Protein AF-A0A1R0WWB1-F1 (afdb_monomer)

pLDDT: mean 89.97, std 10.38, range [47.47, 98.0]

Structure (mmCIF, N/CA/C/O backbone):
data_AF-A0A1R0WWB1-F1
#
_entry.id   AF-A0A1R0WWB1-F1
#
loop_
_atom_site.group_PDB
_atom_site.id
_atom_site.type_symbol
_atom_site.label_atom_id
_atom_site.label_alt_id
_atom_site.label_comp_id
_atom_site.label_asym_id
_atom_site.label_entity_id
_atom_site.label_seq_id
_atom_site.pdbx_PDB_ins_code
_atom_site.Cartn_x
_atom_site.Cartn_y
_atom_site.Cartn_z
_atom_site.occupancy
_atom_site.B_iso_or_equiv
_atom_site.auth_seq_id
_atom_site.auth_comp_id
_atom_site.auth_asym_id
_atom_site.auth_atom_id
_atom_site.pdbx_PDB_model_num
ATOM 1 N N . MET A 1 1 ? 13.056 6.168 3.866 1.00 89.69 1 MET A N 1
ATOM 2 C CA . MET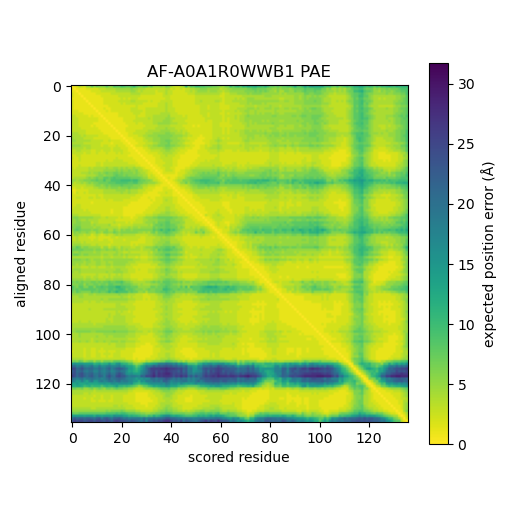 A 1 1 ? 13.001 6.775 2.527 1.00 89.69 1 MET A CA 1
ATOM 3 C C . MET A 1 1 ? 12.532 8.213 2.656 1.00 89.69 1 MET A C 1
ATOM 5 O O . MET A 1 1 ? 11.469 8.435 3.228 1.00 89.69 1 MET A O 1
ATOM 9 N N . ASN A 1 2 ? 13.311 9.182 2.190 1.00 92.62 2 ASN A N 1
ATOM 10 C CA . ASN A 1 2 ? 12.874 10.576 2.083 1.00 92.62 2 ASN A CA 1
ATOM 11 C C . ASN A 1 2 ? 12.123 10.828 0.754 1.00 92.62 2 ASN A C 1
ATOM 13 O O . ASN A 1 2 ? 11.954 9.927 -0.071 1.00 92.62 2 ASN A O 1
ATOM 17 N N . GLN A 1 3 ? 11.649 12.058 0.538 1.00 86.81 3 GLN A N 1
ATOM 18 C CA . GLN A 1 3 ? 10.875 12.402 -0.661 1.00 86.81 3 GLN A CA 1
ATOM 19 C C . GLN A 1 3 ? 11.675 12.254 -1.967 1.00 86.81 3 GLN A C 1
ATOM 21 O O . GLN A 1 3 ? 11.103 11.876 -2.988 1.00 86.81 3 GLN A O 1
ATOM 26 N N . GLU A 1 4 ? 12.972 12.558 -1.958 1.00 90.88 4 GLU A N 1
ATOM 27 C CA . GLU A 1 4 ? 13.833 12.446 -3.139 1.00 90.88 4 GLU A CA 1
ATOM 28 C C . GLU A 1 4 ? 14.095 10.976 -3.484 1.00 90.88 4 GLU A C 1
ATOM 30 O O . GLU A 1 4 ? 13.894 10.557 -4.625 1.00 90.88 4 GLU A O 1
ATOM 35 N N . GLU A 1 5 ? 14.438 10.171 -2.479 1.00 93.12 5 GLU A N 1
ATOM 36 C CA . GLU A 1 5 ? 14.620 8.725 -2.602 1.00 93.12 5 GLU A CA 1
ATOM 37 C C . GLU A 1 5 ? 13.357 8.042 -3.137 1.00 93.12 5 GLU A C 1
ATOM 39 O O . GLU A 1 5 ? 13.457 7.159 -3.983 1.00 93.12 5 GLU A O 1
ATOM 44 N N . LEU A 1 6 ? 12.166 8.492 -2.726 1.00 90.69 6 LEU A N 1
ATOM 45 C CA . LEU A 1 6 ? 10.895 7.996 -3.259 1.00 90.69 6 LEU A CA 1
ATOM 46 C C . LEU A 1 6 ? 10.750 8.244 -4.760 1.00 90.69 6 LEU A C 1
ATOM 48 O O . LEU A 1 6 ? 10.357 7.341 -5.500 1.00 90.69 6 LEU A O 1
ATOM 52 N N . GLN A 1 7 ? 11.072 9.449 -5.234 1.00 88.81 7 GLN A N 1
ATOM 53 C CA . GLN A 1 7 ? 11.008 9.746 -6.668 1.00 88.81 7 GLN A CA 1
ATOM 54 C C . GLN A 1 7 ? 12.025 8.917 -7.455 1.00 88.81 7 GLN A C 1
ATOM 56 O O . GLN A 1 7 ? 11.709 8.406 -8.534 1.00 88.81 7 GLN A O 1
ATOM 61 N N . ILE A 1 8 ? 13.226 8.741 -6.898 1.00 93.12 8 ILE A N 1
ATOM 62 C CA . ILE A 1 8 ? 14.261 7.883 -7.477 1.00 93.12 8 ILE A CA 1
ATOM 63 C C . ILE A 1 8 ? 13.760 6.438 -7.562 1.00 93.12 8 ILE A C 1
ATOM 65 O O . ILE A 1 8 ? 13.862 5.831 -8.628 1.00 93.12 8 ILE A O 1
ATOM 69 N N . GLU A 1 9 ? 13.180 5.900 -6.491 1.00 93.12 9 GLU A N 1
ATOM 70 C CA . GLU A 1 9 ? 12.700 4.519 -6.439 1.00 93.12 9 GLU A CA 1
ATOM 71 C C . GLU A 1 9 ? 11.556 4.284 -7.435 1.00 93.12 9 GLU A C 1
ATOM 73 O O . GLU A 1 9 ? 11.587 3.331 -8.215 1.00 93.12 9 GLU A O 1
ATOM 78 N N . ILE A 1 10 ? 10.592 5.210 -7.520 1.00 89.62 10 ILE A N 1
ATOM 79 C CA . ILE A 1 10 ? 9.522 5.159 -8.528 1.00 89.62 10 ILE A CA 1
ATOM 80 C C . ILE A 1 10 ? 10.118 5.145 -9.943 1.00 89.62 10 ILE A C 1
ATOM 82 O O . ILE A 1 10 ? 9.728 4.315 -10.767 1.00 89.62 10 ILE A O 1
ATOM 86 N N . ALA A 1 11 ? 11.103 5.995 -10.239 1.00 90.50 11 ALA A N 1
ATOM 87 C CA . ALA A 1 11 ? 11.757 6.003 -11.547 1.00 90.50 11 ALA A CA 1
ATOM 88 C C . ALA A 1 11 ? 12.541 4.705 -11.830 1.00 90.50 11 ALA A C 1
ATOM 90 O O . ALA A 1 11 ? 12.571 4.230 -12.970 1.00 90.50 11 ALA A O 1
ATOM 91 N N . GLN A 1 12 ? 13.163 4.099 -10.813 1.00 92.81 12 GLN A N 1
ATOM 92 C CA . GLN A 1 12 ? 13.862 2.818 -10.946 1.00 92.81 12 GLN A CA 1
ATOM 93 C C . GLN A 1 12 ? 12.900 1.667 -11.255 1.00 92.81 12 GLN A C 1
ATOM 95 O O . GLN A 1 12 ? 13.220 0.821 -12.095 1.00 92.81 12 GLN A O 1
ATOM 100 N N . THR A 1 13 ? 11.694 1.670 -10.677 1.00 90.56 13 THR A N 1
ATOM 101 C CA . THR A 1 13 ? 10.700 0.624 -10.961 1.00 90.56 13 THR A CA 1
ATOM 102 C C . THR A 1 13 ? 10.325 0.564 -12.445 1.00 90.56 13 THR A C 1
ATOM 104 O O . THR A 1 13 ? 10.201 -0.531 -12.993 1.00 90.56 13 THR A O 1
ATOM 107 N N . ALA A 1 14 ? 10.245 1.705 -13.142 1.00 89.56 14 ALA A N 1
ATOM 108 C CA . ALA A 1 14 ? 9.975 1.741 -14.581 1.00 89.56 14 ALA A CA 1
ATOM 109 C C . ALA A 1 14 ? 11.049 0.990 -15.391 1.00 89.56 14 ALA A C 1
ATOM 111 O O . ALA A 1 14 ? 10.722 0.196 -16.274 1.00 89.56 14 ALA A O 1
ATOM 112 N N . LYS A 1 15 ? 12.329 1.159 -15.028 1.00 92.00 15 LYS A N 1
ATOM 113 C CA . LYS A 1 15 ? 13.457 0.451 -15.661 1.00 92.00 15 LYS A CA 1
ATOM 114 C C . LYS A 1 15 ? 13.406 -1.054 -15.408 1.00 92.00 15 LYS A C 1
ATOM 116 O O . LYS A 1 15 ? 13.751 -1.843 -16.283 1.00 92.00 15 LYS A O 1
ATOM 121 N N . ILE A 1 16 ? 12.981 -1.468 -14.216 1.00 90.88 16 ILE A N 1
ATOM 122 C CA . ILE A 1 16 ? 12.827 -2.886 -13.864 1.00 90.88 16 ILE A CA 1
ATOM 123 C C . ILE A 1 16 ? 11.694 -3.533 -14.661 1.00 90.88 16 ILE A C 1
ATOM 125 O O . ILE A 1 16 ? 11.861 -4.634 -15.190 1.00 90.88 16 ILE A O 1
ATOM 129 N N . ILE A 1 17 ? 10.564 -2.838 -14.786 1.00 92.38 17 ILE A N 1
ATOM 130 C CA . ILE A 1 17 ? 9.421 -3.290 -15.584 1.00 92.38 17 ILE A CA 1
ATOM 131 C C . ILE A 1 17 ? 9.846 -3.484 -17.045 1.00 92.38 17 ILE A C 1
ATOM 133 O O . ILE A 1 17 ? 9.588 -4.546 -17.617 1.00 92.38 17 ILE A O 1
ATOM 137 N N . GLU A 1 18 ? 10.572 -2.517 -17.613 1.00 93.06 18 GLU A N 1
ATOM 138 C CA . GLU A 1 18 ? 11.113 -2.592 -18.975 1.00 93.06 18 GLU A CA 1
ATOM 139 C C . GLU A 1 18 ? 12.122 -3.739 -19.141 1.00 93.06 18 GLU A C 1
ATOM 141 O O . GLU A 1 18 ? 11.977 -4.559 -20.050 1.00 93.06 18 GLU A O 1
ATOM 146 N N . LYS A 1 19 ? 13.097 -3.863 -18.229 1.00 93.50 19 LYS A N 1
ATOM 147 C CA . LYS A 1 19 ? 14.111 -4.935 -18.228 1.00 93.50 19 LYS A CA 1
ATOM 148 C C . LYS A 1 19 ? 13.481 -6.324 -18.314 1.00 93.50 19 LYS A C 1
ATOM 150 O O . LYS A 1 19 ? 13.986 -7.187 -19.029 1.00 93.50 19 LYS A O 1
ATOM 155 N N . TYR A 1 20 ? 12.391 -6.553 -17.583 1.00 92.69 20 TYR A N 1
ATOM 156 C CA . TYR A 1 20 ? 11.683 -7.833 -17.590 1.00 92.69 20 TYR A CA 1
ATOM 157 C C . TYR A 1 20 ? 10.590 -7.919 -18.661 1.00 92.69 20 TYR A C 1
ATOM 159 O O . TYR A 1 20 ? 9.885 -8.928 -18.730 1.00 92.69 20 TYR A O 1
ATOM 167 N N . GLN A 1 21 ? 10.454 -6.908 -19.525 1.00 94.94 21 GLN A N 1
ATOM 168 C CA . GLN A 1 21 ? 9.426 -6.803 -20.566 1.00 94.94 21 GLN A CA 1
ATOM 169 C C . GLN A 1 21 ? 8.004 -6.963 -19.998 1.00 94.94 21 GLN A C 1
ATOM 171 O O . GLN A 1 21 ? 7.135 -7.582 -20.621 1.00 94.94 21 GLN A O 1
ATOM 176 N N . ALA A 1 22 ? 7.798 -6.539 -18.752 1.00 94.25 22 ALA A N 1
ATOM 177 C CA . ALA A 1 22 ? 6.504 -6.557 -18.089 1.00 94.25 22 ALA A CA 1
ATOM 178 C C . ALA A 1 22 ? 5.723 -5.286 -18.435 1.00 94.25 22 ALA A C 1
ATOM 180 O O . ALA A 1 22 ? 6.272 -4.315 -18.948 1.00 94.25 22 ALA A O 1
ATOM 181 N N . VAL A 1 23 ? 4.426 -5.298 -18.148 1.00 93.62 23 VAL A N 1
ATOM 182 C CA . VAL A 1 23 ? 3.548 -4.137 -18.308 1.00 93.62 23 VAL A CA 1
ATOM 183 C C . VAL A 1 23 ? 2.782 -3.937 -17.009 1.00 93.62 23 VAL A C 1
ATOM 185 O O . VAL A 1 23 ? 2.322 -4.911 -16.402 1.00 93.62 23 VAL A O 1
ATOM 188 N N . LYS A 1 24 ? 2.646 -2.675 -16.587 1.00 92.69 24 LYS A N 1
ATOM 189 C CA . LYS A 1 24 ? 1.775 -2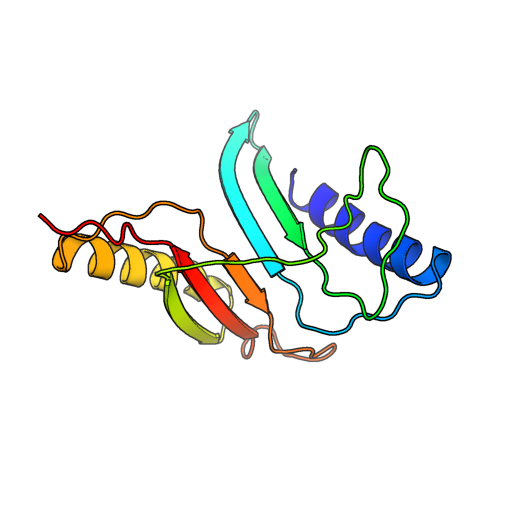.284 -15.475 1.00 92.69 24 LYS A CA 1
ATOM 190 C C . LYS A 1 24 ? 0.344 -2.738 -15.791 1.00 92.69 24 LYS A C 1
ATOM 192 O O . LYS A 1 24 ? -0.202 -2.392 -16.831 1.00 92.69 24 LYS A O 1
ATOM 197 N N . ALA A 1 25 ? -0.241 -3.534 -14.905 1.00 92.81 25 ALA A N 1
ATOM 198 C CA . ALA A 1 25 ? -1.558 -4.154 -15.077 1.00 92.81 25 ALA A CA 1
ATOM 199 C C . ALA A 1 25 ? -2.622 -3.578 -14.130 1.00 92.81 25 ALA A C 1
ATOM 201 O O . ALA A 1 25 ? -3.729 -4.103 -14.046 1.00 92.81 25 ALA A O 1
ATOM 202 N N . GLY A 1 26 ? -2.289 -2.526 -13.388 1.00 91.56 26 GLY A N 1
ATOM 203 C CA . GLY A 1 26 ? -3.184 -1.925 -12.413 1.00 91.56 26 GLY A CA 1
ATOM 204 C C . GLY A 1 26 ? -2.576 -0.694 -11.746 1.00 91.56 26 GLY A C 1
ATOM 205 O O . GLY A 1 26 ? -1.420 -0.364 -12.016 1.00 91.56 26 GLY A O 1
ATOM 206 N N . PRO A 1 27 ? -3.349 -0.011 -10.892 1.00 92.06 27 PRO A N 1
ATOM 207 C CA . PRO A 1 27 ? -2.939 1.220 -10.219 1.00 92.06 27 PRO A CA 1
ATOM 208 C C . PRO A 1 27 ? -1.705 1.026 -9.330 1.00 92.06 27 PRO A C 1
ATOM 210 O O . PRO A 1 27 ? -1.444 -0.072 -8.839 1.00 92.06 27 PRO A O 1
ATOM 213 N N . LEU A 1 28 ? -0.960 2.112 -9.102 1.00 92.50 28 LEU A N 1
ATOM 214 C CA . LEU A 1 28 ? 0.097 2.135 -8.089 1.00 92.50 28 LEU A CA 1
ATOM 215 C C . LEU A 1 28 ? -0.537 1.930 -6.710 1.00 92.50 28 LEU A C 1
ATOM 217 O O . LEU A 1 28 ? -1.581 2.521 -6.423 1.00 92.50 28 LEU A O 1
ATOM 221 N N . ILE A 1 29 ? 0.106 1.126 -5.866 1.00 95.06 29 ILE A N 1
ATOM 222 C CA . ILE A 1 29 ? -0.305 0.916 -4.482 1.00 95.06 29 ILE A CA 1
ATOM 223 C C . ILE A 1 29 ? 0.838 1.341 -3.564 1.00 95.06 29 ILE A C 1
ATOM 225 O O . ILE A 1 29 ? 1.977 0.915 -3.766 1.00 95.06 29 ILE A O 1
ATOM 229 N N . THR A 1 30 ? 0.547 2.152 -2.550 1.00 95.19 30 THR A N 1
ATOM 230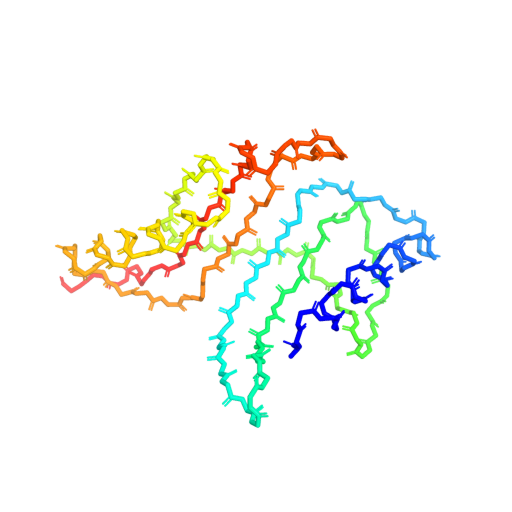 C CA . THR A 1 30 ? 1.523 2.515 -1.514 1.00 95.19 30 THR A CA 1
ATOM 231 C C . THR A 1 30 ? 0.964 2.291 -0.118 1.00 95.19 30 THR A C 1
ATOM 233 O O . THR A 1 30 ? -0.247 2.318 0.095 1.00 95.19 30 THR A O 1
ATOM 236 N N . SER A 1 31 ? 1.857 2.066 0.838 1.00 96.06 31 SER A N 1
ATOM 237 C CA . SER A 1 31 ? 1.536 2.012 2.260 1.00 96.06 31 SER A CA 1
ATOM 238 C C . SER A 1 31 ? 2.693 2.596 3.053 1.00 96.06 31 SER A C 1
ATOM 240 O O . SER A 1 31 ? 3.836 2.218 2.814 1.00 96.06 31 SER A O 1
ATOM 242 N N . THR A 1 32 ? 2.402 3.479 4.004 1.00 95.25 32 THR A N 1
ATOM 243 C CA . THR A 1 32 ? 3.396 4.039 4.931 1.00 95.25 32 THR A CA 1
ATOM 244 C C . THR A 1 32 ? 3.187 3.407 6.302 1.00 95.25 32 THR A C 1
ATOM 246 O O . THR A 1 32 ? 2.104 3.524 6.876 1.00 95.25 32 THR A O 1
ATOM 249 N N . PHE A 1 33 ? 4.201 2.712 6.816 1.00 94.81 33 PHE A N 1
ATOM 250 C CA . PHE A 1 33 ? 4.157 2.026 8.112 1.00 94.81 33 PHE A CA 1
ATOM 251 C C . PHE A 1 33 ? 4.573 2.942 9.257 1.00 94.81 33 PHE A C 1
ATOM 253 O O . PHE A 1 33 ? 3.988 2.890 10.338 1.00 94.81 33 PHE A O 1
ATOM 260 N N . SER A 1 34 ? 5.557 3.801 9.011 1.00 93.44 34 SER A N 1
ATOM 261 C CA . SER A 1 34 ? 5.988 4.825 9.950 1.00 93.44 34 SER A CA 1
ATOM 262 C C . SER A 1 34 ? 6.517 6.038 9.198 1.00 93.44 34 SER A C 1
ATOM 264 O O . SER A 1 34 ? 6.928 5.953 8.038 1.00 93.44 34 SER A O 1
ATOM 266 N N . ALA A 1 35 ? 6.481 7.184 9.867 1.00 91.50 35 ALA A N 1
ATOM 267 C CA . ALA A 1 35 ? 7.152 8.375 9.399 1.00 91.50 35 ALA A CA 1
ATOM 268 C C . ALA A 1 35 ? 7.698 9.160 10.589 1.00 91.50 35 ALA A C 1
ATOM 270 O O . ALA A 1 35 ? 7.015 9.319 11.602 1.00 91.50 35 ALA A O 1
ATOM 271 N N . GLU A 1 36 ? 8.923 9.647 10.463 1.00 94.19 36 GLU A N 1
ATOM 272 C CA . GLU A 1 36 ? 9.645 10.341 11.522 1.00 94.19 36 GLU A CA 1
ATOM 273 C C . GLU A 1 36 ? 10.488 11.483 10.957 1.00 94.19 36 GLU A C 1
ATOM 275 O O . GLU A 1 36 ? 10.816 11.513 9.772 1.00 94.19 36 GLU A O 1
ATOM 280 N N . ILE A 1 37 ? 10.823 12.450 11.812 1.00 92.81 37 ILE A N 1
ATOM 281 C CA . ILE A 1 37 ? 11.749 13.528 11.464 1.00 92.81 37 ILE A CA 1
ATOM 282 C C . ILE A 1 37 ? 13.095 13.210 12.109 1.00 92.81 37 ILE A C 1
ATOM 284 O O . ILE A 1 37 ? 13.215 13.238 13.334 1.00 92.81 37 ILE A O 1
ATOM 288 N N . VAL A 1 38 ? 14.112 12.949 11.292 1.00 91.31 38 VAL A N 1
ATOM 289 C CA . VAL A 1 38 ? 15.481 12.660 11.737 1.00 91.31 38 VAL A CA 1
ATOM 290 C C . VAL A 1 38 ? 16.397 13.732 11.168 1.00 91.31 38 VAL A C 1
ATOM 292 O O . VAL A 1 38 ? 16.462 13.923 9.961 1.00 91.31 38 VAL A O 1
ATOM 295 N N . ASN A 1 39 ? 17.088 14.476 12.036 1.00 90.25 39 ASN A N 1
ATOM 296 C CA . ASN A 1 39 ? 17.982 15.576 11.640 1.00 90.25 39 ASN A CA 1
ATOM 297 C C . ASN A 1 39 ? 17.328 16.639 10.729 1.00 90.25 39 ASN A C 1
ATOM 299 O O . ASN A 1 39 ? 18.002 17.262 9.914 1.00 90.25 39 ASN A O 1
ATOM 303 N N . GLY A 1 40 ? 16.018 16.866 10.878 1.00 88.69 40 GLY A N 1
ATOM 304 C CA . GLY A 1 40 ? 15.262 17.813 10.050 1.00 88.69 40 GLY A CA 1
ATOM 305 C C . GLY A 1 40 ? 14.765 17.242 8.719 1.00 88.69 40 GLY A C 1
ATOM 306 O O . GLY A 1 40 ? 14.059 17.941 7.997 1.00 88.69 40 GLY A O 1
ATOM 307 N N . GLU A 1 41 ? 15.067 15.979 8.415 1.00 90.25 41 GLU A N 1
ATOM 308 C CA . GLU A 1 41 ? 14.562 15.274 7.240 1.00 90.25 41 GLU A CA 1
ATOM 309 C C . GLU A 1 41 ? 13.372 14.387 7.600 1.00 90.25 41 GLU A C 1
ATOM 311 O O . GLU A 1 41 ? 13.380 13.689 8.612 1.00 90.25 41 GLU A O 1
ATOM 316 N N . TYR A 1 42 ? 12.344 14.404 6.753 1.00 89.75 42 TYR A N 1
ATOM 317 C CA . TYR A 1 42 ? 11.189 13.524 6.885 1.00 89.75 42 TYR A CA 1
ATOM 318 C C . TYR A 1 42 ? 11.500 12.163 6.255 1.00 89.75 42 TYR A C 1
ATOM 320 O O . TYR A 1 42 ? 11.664 12.059 5.037 1.00 89.75 42 TYR A O 1
ATOM 328 N N . LEU A 1 43 ? 11.585 11.128 7.087 1.00 94.75 43 LEU A N 1
ATOM 329 C CA . LEU A 1 43 ? 11.862 9.755 6.687 1.00 94.75 43 LEU A CA 1
ATOM 330 C C . LEU A 1 43 ? 10.607 8.904 6.836 1.00 94.75 43 LEU A C 1
ATOM 332 O O . LEU A 1 43 ? 9.960 8.912 7.877 1.00 94.75 43 LEU A O 1
ATOM 336 N N . MET A 1 44 ? 10.291 8.142 5.793 1.00 94.00 44 MET A N 1
ATOM 337 C CA . MET A 1 44 ? 9.173 7.203 5.761 1.00 94.00 44 MET A CA 1
ATOM 338 C C . MET A 1 44 ? 9.677 5.766 5.645 1.00 94.00 44 MET A C 1
ATOM 340 O O . MET A 1 44 ? 10.535 5.472 4.804 1.00 94.00 44 MET A O 1
ATOM 344 N N . ASP A 1 45 ? 9.106 4.872 6.446 1.00 95.38 45 ASP A N 1
ATOM 345 C CA . ASP A 1 45 ? 9.090 3.440 6.161 1.00 95.38 45 ASP A CA 1
ATOM 346 C C . ASP A 1 45 ? 7.853 3.143 5.318 1.00 95.38 45 ASP A C 1
ATOM 348 O O . ASP A 1 45 ? 6.717 3.351 5.759 1.00 95.38 45 ASP A O 1
ATOM 352 N N . MET A 1 46 ? 8.064 2.717 4.076 1.00 94.75 46 MET A N 1
ATOM 353 C CA . MET A 1 46 ? 6.980 2.567 3.120 1.00 94.75 46 MET A CA 1
ATOM 354 C C . MET A 1 46 ? 7.178 1.393 2.173 1.00 94.75 46 MET A C 1
ATOM 356 O O . MET A 1 46 ? 8.290 1.034 1.794 1.00 94.75 46 MET A O 1
ATOM 360 N N . GLU A 1 47 ? 6.054 0.839 1.741 1.00 94.75 47 GLU A N 1
ATOM 361 C CA . GLU A 1 47 ? 5.968 -0.169 0.699 1.00 94.75 47 GLU A CA 1
ATOM 362 C C . GLU A 1 47 ? 5.348 0.433 -0.563 1.00 94.75 47 GLU A C 1
ATOM 364 O O . GLU A 1 47 ? 4.344 1.148 -0.512 1.00 94.75 47 GLU A O 1
ATOM 369 N N . ILE A 1 48 ? 5.947 0.096 -1.704 1.00 94.56 48 ILE A N 1
ATOM 370 C CA . ILE A 1 48 ? 5.484 0.452 -3.043 1.00 94.56 48 ILE A CA 1
ATOM 371 C C . ILE A 1 48 ? 5.197 -0.855 -3.778 1.00 94.56 48 ILE A C 1
ATOM 373 O O . ILE A 1 48 ? 6.067 -1.716 -3.901 1.00 94.56 48 ILE A O 1
ATOM 377 N N . MET A 1 49 ? 3.977 -1.015 -4.280 1.00 95.06 49 MET A N 1
ATOM 378 C CA . MET A 1 49 ? 3.576 -2.179 -5.063 1.00 95.06 49 MET A CA 1
ATOM 379 C C . MET A 1 49 ? 3.010 -1.737 -6.407 1.00 95.06 49 MET A C 1
ATOM 381 O O . MET A 1 49 ? 2.133 -0.878 -6.493 1.00 95.06 49 MET A O 1
ATOM 385 N N . ILE A 1 50 ? 3.503 -2.371 -7.468 1.00 94.19 50 ILE A N 1
ATOM 386 C CA . ILE A 1 50 ? 3.062 -2.130 -8.839 1.00 94.19 50 ILE A CA 1
ATOM 387 C C . ILE A 1 50 ? 2.513 -3.448 -9.386 1.00 94.19 50 ILE A C 1
ATOM 389 O O . ILE A 1 50 ? 3.276 -4.407 -9.528 1.00 94.19 50 ILE A O 1
ATOM 393 N N . PRO A 1 51 ? 1.208 -3.534 -9.689 1.00 94.31 51 PRO A N 1
ATOM 394 C CA . PRO A 1 51 ? 0.636 -4.704 -10.336 1.00 94.31 51 PRO A CA 1
ATOM 395 C C . PRO A 1 51 ? 1.231 -4.885 -11.733 1.00 94.31 51 PRO A C 1
ATOM 397 O O . PRO A 1 51 ? 1.222 -3.954 -12.540 1.00 94.31 51 PRO A O 1
ATOM 400 N N . LEU A 1 52 ? 1.721 -6.087 -12.033 1.00 94.94 52 LEU A N 1
ATOM 401 C CA . LEU A 1 52 ? 2.310 -6.436 -13.326 1.00 94.94 52 LEU A CA 1
ATOM 402 C C . LEU A 1 52 ? 1.525 -7.563 -13.991 1.00 94.94 52 LEU A C 1
ATOM 404 O O . LEU A 1 52 ? 0.985 -8.442 -13.323 1.00 94.94 52 LEU A O 1
ATOM 408 N N . ASN A 1 53 ? 1.511 -7.565 -15.322 1.00 95.12 53 ASN A N 1
ATOM 409 C CA . ASN A 1 53 ? 0.835 -8.589 -16.122 1.00 95.12 53 ASN A CA 1
ATOM 410 C C . ASN A 1 53 ? 1.521 -9.966 -16.084 1.00 95.12 53 ASN A C 1
ATOM 412 O O . ASN A 1 53 ? 0.956 -10.946 -16.569 1.00 95.12 53 ASN A O 1
ATOM 416 N N . LYS A 1 54 ? 2.748 -10.047 -15.559 1.00 93.62 54 LYS A N 1
ATOM 417 C CA . LYS A 1 54 ? 3.537 -11.278 -15.509 1.00 93.62 54 LYS A CA 1
ATOM 418 C C . LYS A 1 54 ? 4.529 -11.271 -14.337 1.00 93.62 54 LYS A C 1
ATOM 420 O O . LYS A 1 54 ? 4.910 -10.195 -13.869 1.00 93.62 54 LYS A O 1
ATOM 425 N N . PRO A 1 55 ? 4.958 -12.451 -13.854 1.00 92.06 55 PRO A N 1
ATOM 426 C CA . PRO A 1 55 ? 5.955 -12.547 -12.795 1.00 92.06 55 PRO A CA 1
ATOM 427 C C . PRO A 1 55 ? 7.342 -12.111 -13.278 1.00 92.06 55 PRO A C 1
ATOM 429 O O . PRO A 1 55 ? 7.656 -12.173 -14.467 1.00 92.06 55 PRO A O 1
ATOM 432 N N . PHE A 1 56 ? 8.193 -11.736 -12.326 1.00 90.75 56 PHE A N 1
ATOM 433 C CA . PHE A 1 56 ? 9.614 -11.478 -12.543 1.00 90.75 56 PHE A CA 1
ATOM 434 C C . PHE A 1 56 ? 10.446 -12.166 -11.446 1.00 90.75 56 PHE A C 1
ATOM 436 O O . PHE A 1 56 ? 9.911 -12.456 -10.369 1.00 90.75 56 PHE A O 1
ATOM 443 N N . PRO A 1 57 ? 11.734 -12.463 -11.692 1.00 91.06 57 PRO A N 1
ATOM 444 C CA . PRO A 1 57 ? 12.616 -13.006 -10.666 1.00 91.06 57 PRO A CA 1
ATOM 445 C C . PRO A 1 57 ? 12.816 -11.998 -9.531 1.00 91.06 57 PRO A C 1
ATOM 447 O O . PRO A 1 57 ? 13.318 -10.900 -9.760 1.00 91.06 57 PRO A O 1
ATOM 450 N N . SER A 1 58 ? 12.438 -12.380 -8.312 1.00 91.44 58 SER A N 1
ATOM 451 C CA . SER A 1 58 ? 12.721 -11.583 -7.116 1.00 91.44 58 SER A CA 1
ATOM 452 C C . SER A 1 58 ? 14.228 -11.490 -6.864 1.00 91.44 58 SER A C 1
ATOM 454 O O . SER A 1 58 ? 14.934 -12.491 -6.987 1.00 91.44 58 SER A O 1
ATOM 456 N N . ASP A 1 59 ? 14.696 -10.334 -6.406 1.00 89.31 59 ASP A N 1
ATOM 457 C CA . ASP A 1 59 ? 16.061 -10.129 -5.913 1.00 89.31 59 ASP A CA 1
ATOM 458 C C . ASP A 1 59 ? 16.044 -9.566 -4.480 1.00 89.31 59 ASP A C 1
ATOM 460 O O . ASP A 1 59 ? 15.078 -9.787 -3.742 1.00 89.31 59 ASP A O 1
ATOM 464 N N . GLN A 1 60 ? 17.137 -8.954 -4.013 1.00 86.69 60 GLN A N 1
ATOM 465 C CA . GLN A 1 60 ? 17.198 -8.377 -2.664 1.00 86.69 60 GLN A CA 1
ATOM 466 C C . GLN A 1 60 ? 16.341 -7.113 -2.519 1.00 86.69 60 GLN A C 1
ATOM 468 O O . GLN A 1 60 ? 15.833 -6.875 -1.426 1.00 86.69 60 GLN A O 1
ATOM 473 N N . THR A 1 61 ? 16.133 -6.369 -3.603 1.00 89.50 61 THR A N 1
ATOM 474 C CA . THR A 1 61 ? 15.448 -5.073 -3.621 1.00 89.50 61 THR A CA 1
ATOM 475 C C . THR A 1 61 ? 13.981 -5.231 -4.011 1.00 89.50 61 THR A C 1
ATOM 477 O O . THR A 1 61 ? 13.094 -4.745 -3.316 1.00 89.50 61 THR A O 1
ATOM 480 N N . TYR A 1 62 ? 13.699 -5.980 -5.080 1.00 92.88 62 TYR A N 1
ATOM 481 C CA . TYR A 1 62 ? 12.353 -6.163 -5.615 1.00 92.88 62 TYR A CA 1
ATOM 482 C C . TYR A 1 62 ? 11.850 -7.580 -5.369 1.00 92.88 62 TYR A C 1
ATOM 484 O O . TYR A 1 62 ? 12.450 -8.574 -5.788 1.00 92.88 62 TYR A O 1
ATOM 492 N N . LYS A 1 63 ? 10.692 -7.684 -4.717 1.00 93.38 63 LYS A N 1
ATOM 493 C CA . LYS A 1 63 ? 10.028 -8.960 -4.448 1.00 93.38 63 LYS A CA 1
ATOM 494 C C . LYS A 1 63 ? 8.777 -9.098 -5.299 1.00 93.38 63 LYS A C 1
ATOM 496 O O . LYS A 1 63 ? 7.867 -8.278 -5.227 1.00 93.38 63 LYS A O 1
ATOM 501 N N . HIS A 1 64 ? 8.689 -10.189 -6.052 1.00 91.88 64 HIS A N 1
ATOM 502 C CA . HIS A 1 64 ? 7.444 -10.578 -6.691 1.00 91.88 64 HIS A CA 1
ATOM 503 C C . HIS A 1 64 ? 6.472 -11.153 -5.650 1.00 91.88 64 HIS A C 1
ATOM 505 O O . HIS A 1 64 ? 6.691 -12.236 -5.098 1.00 91.88 64 HIS A O 1
ATOM 511 N N . LYS A 1 65 ? 5.368 -10.441 -5.411 1.00 92.31 65 LYS A N 1
ATOM 512 C CA . LYS A 1 65 ? 4.208 -10.943 -4.669 1.00 92.31 65 LYS A CA 1
ATOM 513 C C . LYS A 1 65 ? 3.189 -11.486 -5.667 1.00 92.31 65 LYS A C 1
ATOM 515 O O . LYS A 1 65 ? 2.638 -10.728 -6.456 1.00 92.31 65 LYS A O 1
ATOM 520 N N . LYS A 1 66 ? 2.936 -12.799 -5.624 1.00 90.06 66 LYS A N 1
ATOM 521 C CA . LYS A 1 66 ? 1.965 -13.449 -6.526 1.00 90.06 66 LYS A CA 1
ATOM 522 C C . LYS A 1 66 ? 0.553 -12.902 -6.334 1.00 90.06 66 LYS A C 1
ATOM 524 O O . LYS A 1 66 ? -0.178 -12.741 -7.301 1.00 90.06 66 LYS A O 1
ATOM 529 N N . ILE A 1 67 ? 0.174 -12.681 -5.077 1.00 88.81 67 ILE A N 1
ATOM 530 C CA . ILE A 1 67 ? -1.156 -12.235 -4.681 1.00 88.81 67 ILE A CA 1
ATOM 531 C C . ILE A 1 67 ? -1.006 -11.297 -3.481 1.00 88.81 67 ILE A C 1
ATOM 533 O O . ILE A 1 67 ? -0.250 -11.594 -2.554 1.00 88.81 67 ILE A O 1
ATOM 537 N N . PHE A 1 68 ? -1.733 -10.183 -3.503 1.00 90.50 68 PHE A N 1
ATOM 538 C CA . PHE A 1 68 ? -1.938 -9.307 -2.354 1.00 90.50 68 PHE A CA 1
ATOM 539 C C . PHE A 1 68 ? -3.372 -9.493 -1.858 1.00 90.50 68 PHE A C 1
ATOM 541 O O . PHE A 1 68 ? -4.321 -9.322 -2.622 1.00 90.50 68 PHE A O 1
ATOM 548 N N . HIS A 1 69 ? -3.527 -9.871 -0.592 1.00 91.81 69 HIS A N 1
ATOM 549 C CA . HIS A 1 69 ? -4.826 -10.041 0.046 1.00 91.81 69 HIS A CA 1
ATOM 550 C C . HIS A 1 69 ? -4.923 -9.115 1.250 1.00 91.81 69 HIS A C 1
ATOM 552 O O . HIS A 1 69 ? -4.168 -9.259 2.209 1.00 91.81 69 HIS A O 1
ATOM 558 N N . LEU A 1 70 ? -5.899 -8.214 1.208 1.00 94.12 70 LEU A N 1
ATOM 559 C CA . LEU A 1 70 ? -6.331 -7.432 2.353 1.00 94.12 70 LEU A CA 1
ATOM 560 C C . LEU A 1 70 ? -7.764 -7.854 2.680 1.00 94.12 70 LEU A C 1
ATOM 562 O O . LEU A 1 70 ? -8.673 -7.673 1.873 1.00 94.12 70 LEU A O 1
ATOM 566 N N . VAL A 1 71 ? -7.946 -8.483 3.837 1.00 93.94 71 VAL A N 1
ATOM 567 C CA . VAL A 1 71 ? -9.229 -9.054 4.270 1.00 93.94 71 VAL A CA 1
ATOM 568 C C . VAL A 1 71 ? -9.805 -8.243 5.420 1.00 93.94 71 VAL A C 1
ATOM 570 O O . VAL A 1 71 ? -9.048 -7.673 6.202 1.00 93.94 71 VAL A O 1
ATOM 573 N N . ASN A 1 72 ? -11.138 -8.212 5.524 1.00 95.06 72 ASN A N 1
ATOM 574 C CA . ASN A 1 72 ? -11.866 -7.440 6.538 1.00 95.06 72 ASN A CA 1
ATOM 575 C C . ASN A 1 72 ? -11.382 -5.988 6.594 1.00 95.06 72 ASN A C 1
ATOM 577 O O . ASN A 1 72 ? -10.910 -5.513 7.620 1.00 95.06 72 ASN A O 1
ATOM 581 N N . ALA A 1 73 ? -11.440 -5.303 5.454 1.00 96.81 73 ALA A N 1
ATOM 582 C CA . ALA A 1 73 ? -10.966 -3.936 5.335 1.00 96.81 73 ALA A CA 1
ATOM 583 C C . ALA A 1 73 ? -12.110 -2.940 5.209 1.00 96.81 73 ALA A C 1
ATOM 585 O O . ALA A 1 73 ? -13.112 -3.188 4.536 1.00 96.81 73 ALA A O 1
ATOM 586 N N . LEU A 1 74 ? -11.906 -1.776 5.817 1.00 97.06 74 LEU A N 1
ATOM 587 C CA . LEU A 1 74 ? -12.646 -0.581 5.457 1.00 97.06 74 LEU A CA 1
ATOM 588 C C . LEU A 1 74 ? -12.111 -0.060 4.124 1.00 97.06 74 LEU A C 1
ATOM 590 O O . LEU A 1 74 ? -10.912 -0.138 3.855 1.00 97.06 74 LEU A O 1
ATOM 594 N N . SER A 1 75 ? -13.009 0.483 3.308 1.00 96.19 75 SER A N 1
ATOM 595 C CA . SER A 1 75 ? -12.683 1.136 2.045 1.00 96.19 75 SER A CA 1
ATOM 596 C C . SER A 1 75 ? -13.252 2.547 2.051 1.00 96.19 75 SER A C 1
ATOM 598 O O . SER A 1 75 ? -14.399 2.761 2.448 1.00 96.19 75 SER A O 1
ATOM 600 N N . CYS A 1 76 ? -12.447 3.508 1.618 1.00 96.25 76 CYS A N 1
ATOM 601 C CA . CYS A 1 76 ? -12.837 4.896 1.447 1.00 96.25 76 CYS A CA 1
ATOM 602 C C . CYS A 1 76 ? -12.250 5.416 0.137 1.00 96.25 76 CYS A C 1
ATOM 604 O O . CYS A 1 76 ? -11.076 5.194 -0.141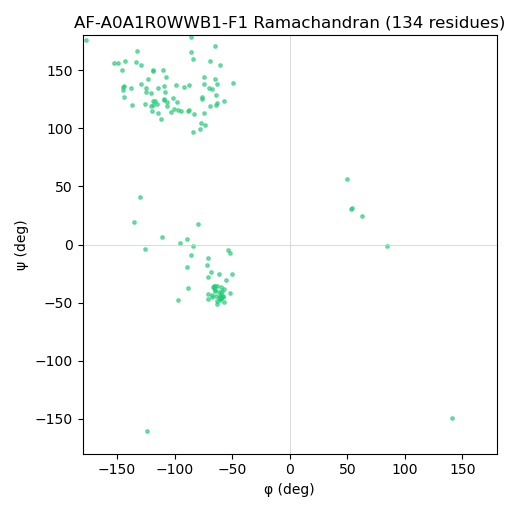 1.00 96.25 76 CYS A O 1
ATOM 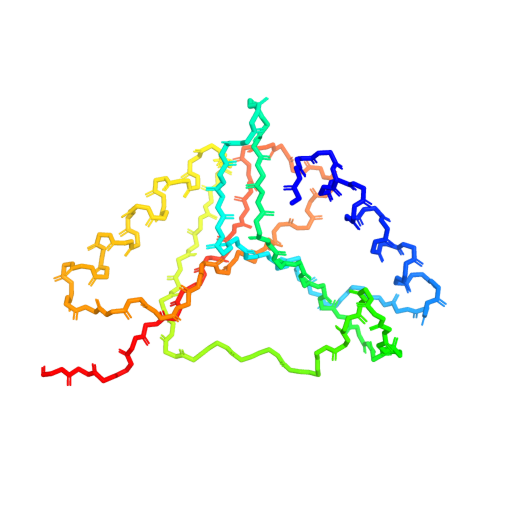606 N N . ARG A 1 77 ? -13.049 6.124 -0.662 1.00 95.19 77 ARG A N 1
ATOM 607 C CA . ARG A 1 77 ? -12.563 6.791 -1.871 1.00 95.19 77 ARG A CA 1
ATOM 608 C C . ARG A 1 77 ? -12.354 8.271 -1.585 1.00 95.19 77 ARG A C 1
ATOM 610 O O . ARG A 1 77 ? -13.317 8.990 -1.329 1.00 95.19 77 ARG A O 1
ATOM 617 N N . PHE A 1 78 ? -11.111 8.718 -1.687 1.00 93.94 78 PHE A N 1
ATOM 618 C CA . PHE A 1 78 ? -10.757 10.129 -1.708 1.00 93.94 78 PHE A CA 1
ATOM 619 C C . PHE A 1 78 ? -10.799 10.668 -3.141 1.00 93.94 78 PHE A C 1
ATOM 621 O O . PHE A 1 78 ? -10.320 10.021 -4.075 1.00 93.94 78 PHE A O 1
ATOM 628 N N . MET A 1 79 ? -11.353 11.869 -3.307 1.00 91.62 79 MET A N 1
ATOM 629 C CA . MET A 1 79 ? -11.385 12.594 -4.576 1.00 91.62 79 MET A CA 1
ATOM 630 C C . MET A 1 79 ? -11.048 14.062 -4.323 1.00 91.62 79 MET A C 1
ATOM 632 O O . MET A 1 79 ? -11.772 14.735 -3.591 1.00 91.62 79 MET A O 1
ATOM 636 N N . GLY A 1 80 ? -9.984 14.571 -4.943 1.00 88.81 80 GLY A N 1
ATOM 637 C CA . GLY A 1 80 ? -9.633 15.988 -4.860 1.00 88.81 80 GLY A CA 1
ATOM 638 C C . GLY A 1 80 ? -8.135 16.247 -4.747 1.00 88.81 80 GLY A C 1
ATOM 639 O O . GLY A 1 80 ? -7.316 15.494 -5.275 1.00 88.81 80 GLY A O 1
ATOM 640 N N . ASN A 1 81 ? -7.787 17.337 -4.060 1.00 86.19 81 ASN A N 1
ATOM 641 C CA . ASN A 1 81 ? -6.404 17.758 -3.861 1.00 86.19 81 ASN A CA 1
ATOM 642 C C . ASN A 1 81 ? -5.696 16.898 -2.791 1.00 86.19 81 ASN A C 1
ATOM 644 O O . ASN A 1 81 ? -6.202 16.846 -1.670 1.00 86.19 81 ASN A O 1
ATOM 648 N N . PRO A 1 82 ? -4.522 16.294 -3.068 1.00 81.31 82 PRO A N 1
ATOM 649 C CA . PRO A 1 82 ? -3.782 15.445 -2.128 1.00 81.31 82 PRO A CA 1
ATOM 650 C C . PRO A 1 82 ? -3.544 16.032 -0.731 1.00 81.31 82 PRO A C 1
ATOM 652 O O . PRO A 1 82 ? -3.435 15.274 0.229 1.00 81.31 82 PRO A O 1
ATOM 655 N N . VAL A 1 83 ? -3.527 17.363 -0.582 1.00 83.19 83 VAL A N 1
ATOM 656 C CA . VAL A 1 83 ? -3.461 18.037 0.730 1.00 83.19 83 VAL A CA 1
ATOM 657 C C . VAL A 1 83 ? -4.598 17.588 1.665 1.00 83.19 83 VAL A C 1
ATOM 659 O O . VAL A 1 83 ? -4.415 17.528 2.877 1.00 83.19 83 VAL A O 1
ATOM 662 N N . GLY A 1 84 ? -5.763 17.224 1.119 1.00 84.12 84 GLY A N 1
ATOM 663 C CA . GLY A 1 84 ? -6.926 16.745 1.871 1.00 84.12 84 GLY A CA 1
ATOM 664 C C . GLY A 1 84 ? -6.920 15.250 2.214 1.00 84.12 84 GLY A C 1
ATOM 665 O O . GLY A 1 84 ? -7.847 14.776 2.865 1.00 84.12 84 GLY A O 1
ATOM 666 N N . VAL A 1 85 ? -5.913 14.477 1.801 1.00 91.06 85 VAL A N 1
ATOM 667 C CA . VAL A 1 85 ? -5.882 13.030 2.087 1.00 91.06 85 VAL A CA 1
ATOM 668 C C . VAL A 1 85 ? -5.738 12.771 3.588 1.00 91.06 85 VAL A C 1
ATOM 670 O O . VAL A 1 85 ? -6.378 11.868 4.124 1.00 91.06 85 VAL A O 1
ATOM 673 N N . GLN A 1 86 ? -4.980 13.617 4.290 1.00 91.88 86 GLN A N 1
ATOM 674 C CA . GLN A 1 86 ? -4.762 13.493 5.731 1.00 91.88 86 GLN A CA 1
ATOM 675 C C . GLN A 1 86 ? -6.077 13.523 6.531 1.00 91.88 86 GLN A C 1
ATOM 677 O O . GLN A 1 86 ? -6.298 12.666 7.386 1.00 91.88 86 GLN A O 1
ATOM 682 N N . SER A 1 87 ? -7.000 14.434 6.207 1.00 93.62 87 SER A N 1
ATOM 683 C CA . SER A 1 87 ? -8.302 14.503 6.889 1.00 93.62 87 SER A CA 1
ATOM 684 C C . SER A 1 87 ? -9.195 13.293 6.584 1.00 93.62 87 SER A C 1
ATOM 686 O O . SER A 1 87 ? -10.067 12.929 7.379 1.00 93.62 87 SER A O 1
ATOM 688 N N . THR A 1 88 ? -8.958 12.616 5.456 1.00 95.38 88 THR A N 1
ATOM 689 C CA . THR A 1 88 ? -9.631 11.355 5.127 1.00 95.38 88 THR A CA 1
ATOM 690 C C . THR A 1 88 ? -9.133 10.227 6.026 1.00 95.38 88 THR A C 1
ATOM 692 O O . THR A 1 88 ? -9.954 9.488 6.569 1.00 95.38 88 THR A O 1
ATOM 695 N N . TYR A 1 89 ? -7.822 10.131 6.275 1.00 96.06 89 TYR A N 1
ATOM 696 C CA . TYR A 1 89 ? -7.281 9.180 7.255 1.00 96.06 89 TYR A CA 1
ATOM 697 C C . TYR A 1 89 ? -7.849 9.425 8.652 1.00 96.06 89 TYR A C 1
ATOM 699 O O . TYR A 1 89 ? -8.315 8.487 9.295 1.00 96.06 89 TYR A O 1
ATOM 707 N N . GLU A 1 90 ? -7.889 10.680 9.096 1.00 96.44 90 GLU A N 1
ATOM 708 C CA . GLU A 1 90 ? -8.471 11.058 10.389 1.00 96.44 90 GLU A CA 1
ATOM 709 C C . GLU A 1 90 ? -9.947 10.651 10.493 1.00 96.44 90 GLU A C 1
ATOM 711 O O . GLU A 1 90 ? -10.378 10.123 11.519 1.00 96.44 90 GLU A O 1
ATOM 716 N N . SER A 1 91 ? -10.711 10.812 9.410 1.00 96.94 91 SER A N 1
ATOM 717 C CA . SER A 1 91 ? -12.113 10.387 9.341 1.00 96.94 91 SER A CA 1
ATOM 718 C C . SER A 1 91 ? -12.265 8.866 9.443 1.00 96.94 91 SER A C 1
ATOM 720 O O . SER A 1 91 ? -13.160 8.382 10.139 1.00 96.94 91 SER A O 1
ATOM 722 N N . ILE A 1 92 ? -11.380 8.098 8.798 1.00 97.69 92 ILE A N 1
ATOM 723 C CA . ILE A 1 92 ? -11.376 6.631 8.892 1.00 97.69 92 ILE A CA 1
ATOM 724 C C . ILE A 1 92 ? -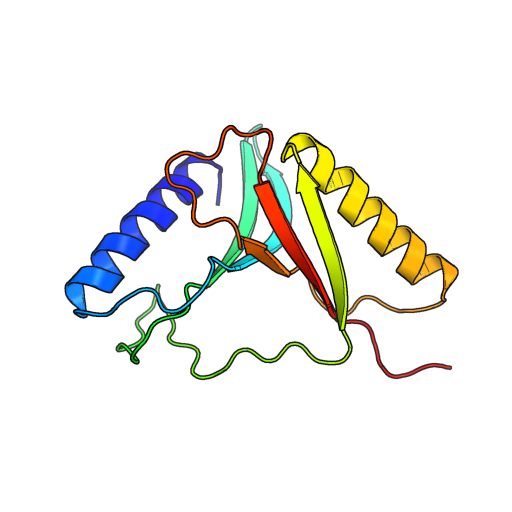10.997 6.183 10.310 1.00 97.69 92 ILE A C 1
ATOM 726 O O . ILE A 1 92 ? -11.679 5.332 10.877 1.00 97.69 92 ILE A O 1
ATOM 730 N N . ILE A 1 93 ? -9.963 6.776 10.915 1.00 97.31 93 ILE A N 1
ATOM 731 C CA . ILE A 1 93 ? -9.542 6.483 12.298 1.00 97.31 93 ILE A CA 1
ATOM 732 C C . ILE A 1 93 ? -10.679 6.787 13.273 1.00 97.31 93 ILE A C 1
ATOM 734 O O . ILE A 1 93 ? -10.985 5.975 14.149 1.00 97.31 93 ILE A O 1
ATOM 738 N N . LYS A 1 94 ? -11.352 7.929 13.095 1.00 97.75 94 LYS A N 1
ATOM 739 C CA . LYS A 1 94 ? -12.528 8.278 13.887 1.00 97.75 94 LYS A CA 1
ATOM 740 C C . LYS A 1 94 ? -13.634 7.236 13.730 1.00 97.75 94 LYS A C 1
ATOM 742 O O . LYS A 1 94 ? -14.179 6.797 14.736 1.00 97.75 94 LYS A O 1
ATOM 747 N N . TYR A 1 95 ? -13.935 6.805 12.507 1.00 97.38 95 TYR A N 1
ATOM 748 C CA . TYR A 1 95 ? -14.932 5.763 12.265 1.00 97.38 95 TYR A CA 1
ATOM 749 C C . TYR A 1 95 ? -14.565 4.435 12.947 1.00 97.38 95 TYR A C 1
ATOM 751 O O . TYR A 1 95 ? -15.422 3.819 13.576 1.00 97.38 95 TYR A O 1
ATOM 759 N N . ILE A 1 96 ? -13.300 4.008 12.855 1.00 95.81 96 ILE A N 1
ATOM 760 C CA . ILE A 1 96 ? -12.787 2.801 13.525 1.00 95.81 96 ILE A CA 1
ATOM 761 C C . ILE A 1 96 ? -13.025 2.900 15.037 1.00 95.81 96 ILE A C 1
ATOM 763 O O . ILE A 1 96 ? -13.606 1.987 15.623 1.00 95.81 96 ILE A O 1
ATOM 767 N N . SER A 1 97 ? -12.653 4.032 15.640 1.00 95.31 97 SER A N 1
ATOM 768 C CA . SER A 1 97 ? -12.832 4.298 17.071 1.00 95.31 97 SER A CA 1
ATOM 769 C C . SER A 1 97 ? -14.309 4.320 17.485 1.00 95.31 97 SER A C 1
ATOM 771 O O . SER A 1 97 ? -14.712 3.584 18.385 1.00 95.31 97 SER A O 1
ATOM 773 N N . ASP A 1 98 ? -15.150 5.085 16.778 1.00 96.12 98 ASP A N 1
ATOM 774 C CA . ASP A 1 98 ? -16.584 5.232 17.069 1.00 96.12 98 ASP A CA 1
ATOM 775 C C . ASP A 1 98 ? -17.348 3.900 16.964 1.00 96.12 98 ASP A C 1
ATOM 777 O O . ASP A 1 98 ? -18.406 3.729 17.574 1.00 96.12 98 ASP A O 1
ATOM 781 N N . LYS A 1 99 ? -16.839 2.954 16.166 1.00 94.19 99 LYS A N 1
ATOM 782 C CA . LYS A 1 99 ? -17.420 1.619 15.984 1.00 94.19 99 LYS A CA 1
ATOM 783 C C . LYS A 1 99 ? -16.797 0.546 16.875 1.00 94.19 99 LYS A C 1
ATOM 785 O O . LYS A 1 99 ? -17.207 -0.606 16.765 1.00 94.19 99 LYS A O 1
ATOM 790 N N . GLY A 1 100 ? -15.841 0.893 17.738 1.00 92.69 100 GLY A N 1
ATOM 791 C CA . GLY A 1 100 ? -15.135 -0.080 18.578 1.00 92.69 100 GLY A CA 1
ATOM 792 C C . GLY A 1 100 ? -14.338 -1.111 17.771 1.00 92.69 100 GLY A C 1
ATOM 793 O O . GLY A 1 100 ? -14.114 -2.222 18.242 1.00 92.69 100 GLY A O 1
ATOM 794 N N . LEU A 1 101 ? -13.943 -0.768 16.542 1.00 94.00 101 LEU A N 1
ATOM 795 C CA . LEU A 1 101 ? -13.112 -1.611 15.689 1.00 94.00 101 LEU A CA 1
ATOM 796 C C . LEU A 1 101 ? -11.633 -1.410 16.043 1.00 94.00 101 LEU A C 1
ATOM 798 O O . LEU A 1 101 ? -11.236 -0.377 16.580 1.00 94.00 101 LEU A O 1
ATOM 802 N N . GLN A 1 102 ? -10.793 -2.375 15.676 1.00 95.12 102 GLN A N 1
ATOM 803 C CA . GLN A 1 102 ? -9.344 -2.275 15.835 1.00 95.12 102 GLN A CA 1
ATOM 804 C C . GLN A 1 102 ? -8.661 -2.306 14.469 1.00 95.12 102 GLN A C 1
ATOM 806 O O . GLN A 1 102 ? -8.817 -3.270 13.725 1.00 95.12 102 GLN A O 1
ATOM 811 N N . GLN A 1 103 ? -7.871 -1.280 14.155 1.00 95.38 103 GLN A N 1
ATOM 812 C CA . GLN A 1 103 ? -6.985 -1.276 12.990 1.00 95.38 103 GLN A CA 1
ATOM 813 C C . GLN A 1 103 ? -5.862 -2.310 13.163 1.00 95.38 103 GLN A C 1
ATOM 815 O O . GLN A 1 103 ? -5.228 -2.362 14.215 1.00 95.38 103 GLN A O 1
ATOM 820 N N . ILE A 1 104 ? -5.603 -3.111 12.126 1.00 95.75 104 ILE A N 1
ATOM 821 C CA . ILE A 1 104 ? -4.575 -4.171 12.144 1.00 95.75 104 ILE A CA 1
ATOM 822 C C . ILE A 1 104 ? -3.560 -4.072 10.997 1.00 95.75 104 ILE A C 1
ATOM 824 O O . ILE A 1 104 ? -2.609 -4.848 10.955 1.00 95.75 104 ILE A O 1
ATOM 828 N N . THR A 1 105 ? -3.733 -3.125 10.072 1.00 96.69 105 THR A N 1
ATOM 829 C CA . THR A 1 105 ? -2.763 -2.838 9.002 1.00 96.69 105 THR A CA 1
ATOM 830 C C . THR A 1 105 ? -2.499 -1.341 8.891 1.00 96.69 105 THR A C 1
ATOM 832 O O . THR A 1 105 ? -3.277 -0.533 9.393 1.00 96.69 105 THR A O 1
ATOM 835 N N . ALA A 1 106 ? -1.449 -0.959 8.166 1.00 96.62 106 ALA A N 1
ATOM 836 C CA . ALA A 1 106 ? -1.314 0.397 7.638 1.00 96.62 106 ALA A CA 1
ATOM 837 C C . ALA A 1 106 ? -2.409 0.710 6.593 1.00 96.62 106 ALA A C 1
ATOM 839 O O . ALA A 1 106 ? -3.162 -0.180 6.173 1.00 96.62 106 ALA A O 1
ATOM 840 N N . PHE A 1 107 ? -2.500 1.981 6.194 1.00 97.25 107 PHE A N 1
ATOM 841 C CA . PHE A 1 107 ? -3.356 2.413 5.090 1.00 97.25 107 PHE A CA 1
ATOM 842 C C . PHE A 1 107 ? -2.715 2.044 3.752 1.00 97.25 107 PHE A C 1
ATOM 844 O O . PHE A 1 107 ? -1.591 2.448 3.466 1.00 97.25 107 PHE A O 1
ATOM 851 N N . TYR A 1 108 ? -3.457 1.319 2.921 1.00 97.50 108 TYR A N 1
ATOM 852 C CA . TYR A 1 108 ? -3.095 1.025 1.542 1.00 97.50 108 TYR A CA 1
ATOM 853 C C . TYR A 1 108 ? -3.800 2.006 0.610 1.00 97.50 108 TYR A C 1
ATOM 855 O O . TYR A 1 108 ? -5.026 2.002 0.509 1.00 97.50 108 TYR A O 1
ATOM 863 N N . ASN A 1 109 ? -3.016 2.824 -0.083 1.00 95.69 109 ASN A N 1
ATOM 864 C CA . ASN A 1 109 ? -3.482 3.813 -1.045 1.00 95.69 109 ASN A CA 1
ATOM 865 C C . ASN A 1 109 ? -3.374 3.259 -2.455 1.00 95.69 109 ASN A C 1
ATOM 867 O O . ASN A 1 109 ? -2.282 2.905 -2.892 1.00 95.69 109 ASN A O 1
ATOM 871 N N . VAL A 1 110 ? -4.488 3.217 -3.175 1.00 95.31 110 VAL A N 1
ATOM 872 C CA . VAL A 1 110 ? -4.572 2.744 -4.555 1.00 95.31 110 VAL A CA 1
ATOM 873 C C . VAL A 1 110 ? -4.893 3.930 -5.461 1.00 95.31 110 VAL A C 1
ATOM 875 O O . VAL A 1 110 ? -6.008 4.452 -5.459 1.00 95.31 110 VAL A O 1
ATOM 878 N N . TYR A 1 111 ? -3.905 4.369 -6.237 1.00 92.12 111 TYR A N 1
ATOM 879 C CA . TYR A 1 111 ? -4.002 5.560 -7.086 1.00 92.12 111 TYR A CA 1
ATOM 880 C C . TYR A 1 111 ? -4.654 5.196 -8.420 1.00 92.12 111 TYR A C 1
ATOM 882 O O . TYR A 1 111 ? -3.994 4.679 -9.322 1.00 92.12 111 TYR A O 1
ATOM 890 N N . THR A 1 112 ? -5.962 5.430 -8.533 1.00 85.56 112 THR A N 1
ATOM 891 C CA . THR A 1 112 ? -6.777 4.970 -9.672 1.00 85.56 112 THR A CA 1
ATOM 892 C C . THR A 1 112 ? -6.827 5.952 -10.835 1.00 85.56 112 THR A C 1
ATOM 894 O O . THR A 1 112 ? -7.119 5.553 -11.961 1.00 85.56 112 THR A O 1
ATOM 897 N N . SER A 1 113 ? -6.511 7.226 -10.607 1.00 71.81 113 SER A N 1
ATOM 898 C CA . SER A 1 113 ? -6.320 8.187 -11.691 1.00 71.81 113 SER A CA 1
ATOM 899 C C . SER A 1 113 ? -4.954 7.962 -12.350 1.00 71.81 113 SER A C 1
ATOM 901 O O . SER A 1 113 ? -3.936 8.367 -11.796 1.00 71.81 113 SER A O 1
ATOM 903 N N . ASP A 1 114 ? -4.929 7.362 -13.542 1.00 58.50 114 ASP A N 1
ATOM 904 C CA . ASP A 1 114 ? -3.708 7.122 -14.343 1.00 58.50 114 ASP A CA 1
ATOM 905 C C . ASP A 1 114 ? -3.246 8.372 -15.119 1.00 58.50 114 ASP A C 1
ATOM 907 O O . ASP A 1 114 ? -2.501 8.306 -16.095 1.00 58.50 114 ASP A O 1
ATOM 911 N N . ASN A 1 115 ? -3.728 9.543 -14.715 1.00 52.09 115 ASN A N 1
ATOM 912 C CA . ASN A 1 115 ? -3.625 10.744 -15.516 1.00 52.09 115 ASN A CA 1
ATOM 913 C C . ASN A 1 115 ? -2.213 11.323 -15.406 1.00 52.09 115 ASN A C 1
ATOM 915 O O . ASN A 1 115 ? -1.916 12.102 -14.500 1.00 52.09 115 ASN A O 1
ATOM 919 N N . SER A 1 116 ? -1.401 11.029 -16.418 1.00 50.41 116 SER A N 1
ATOM 920 C CA . SER A 1 116 ? -0.197 11.778 -16.792 1.00 50.41 116 SER A CA 1
ATOM 921 C C . SER A 1 116 ? -0.440 13.289 -16.969 1.00 50.41 116 SER A C 1
ATOM 923 O O . SER A 1 116 ? 0.515 14.040 -17.122 1.00 50.41 116 SER A O 1
ATOM 925 N N . GLU A 1 117 ? -1.702 13.739 -16.922 1.00 47.47 117 GLU A N 1
ATOM 926 C CA . GLU A 1 117 ? -2.138 15.136 -17.032 1.00 47.47 117 GLU A CA 1
ATOM 927 C C . GLU A 1 117 ? -3.207 15.549 -15.992 1.00 47.47 117 GLU A C 1
ATOM 929 O O . GLU A 1 117 ? -3.923 16.532 -16.191 1.00 47.47 117 GLU A O 1
ATOM 934 N N . ALA A 1 118 ? -3.383 14.827 -14.874 1.00 49.03 118 ALA A N 1
ATOM 935 C CA . ALA A 1 118 ? -4.311 15.303 -13.844 1.00 49.03 118 ALA A CA 1
ATOM 936 C C . ALA A 1 118 ? -3.720 16.548 -13.187 1.00 49.03 118 ALA A C 1
ATOM 938 O O . ALA A 1 118 ? -2.669 16.480 -12.548 1.00 49.03 118 ALA A O 1
ATOM 939 N N . SER A 1 119 ? -4.432 17.675 -13.279 1.00 56.09 119 SER A N 1
ATOM 940 C CA . SER A 1 119 ? -4.218 18.747 -12.316 1.00 56.09 119 SER A CA 1
ATOM 941 C C . SER A 1 119 ? -4.258 18.126 -10.917 1.00 56.09 119 SER A C 1
ATOM 943 O O . SER A 1 119 ? -5.092 17.256 -10.638 1.00 56.09 119 SER A O 1
ATOM 945 N N . LEU A 1 120 ? -3.364 18.570 -10.033 1.00 60.75 120 LEU A N 1
ATOM 946 C CA . LEU A 1 120 ? -3.294 18.126 -8.635 1.00 60.75 120 LEU A CA 1
ATOM 947 C C . LEU A 1 120 ? -4.636 18.274 -7.887 1.00 60.75 120 LEU A C 1
ATOM 949 O O . LEU A 1 120 ? -4.744 17.849 -6.751 1.00 60.75 120 LEU A O 1
ATOM 953 N N . GLU A 1 121 ? -5.664 18.858 -8.501 1.00 65.75 121 GLU A N 1
ATOM 954 C CA . GLU A 1 121 ? -7.009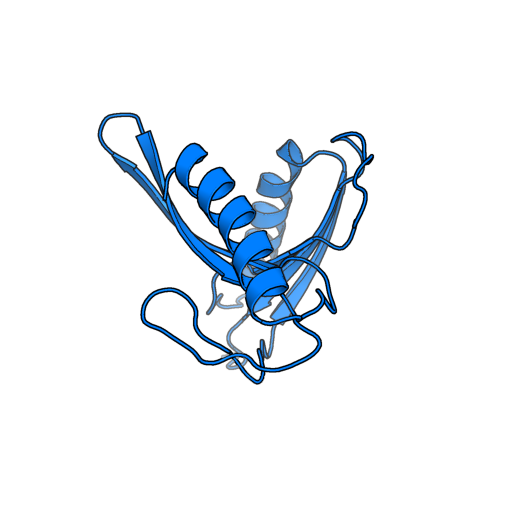 19.032 -7.960 1.00 65.75 121 GLU A CA 1
ATOM 955 C C . GLU A 1 121 ? -7.948 17.834 -8.179 1.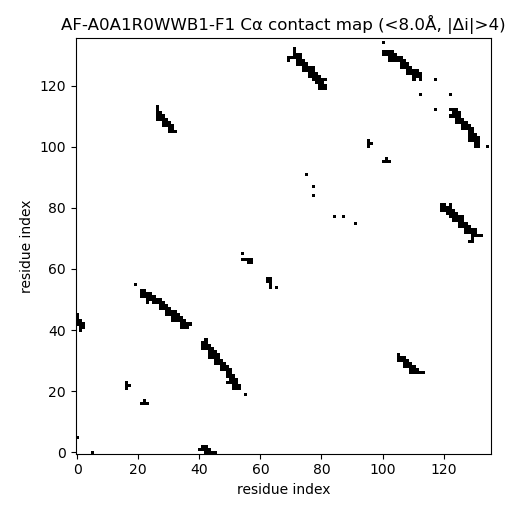00 65.75 121 GLU A C 1
ATOM 957 O O . GLU A 1 121 ? -9.052 17.832 -7.636 1.00 65.75 121 GLU A O 1
ATOM 962 N N . LYS A 1 122 ? -7.562 16.823 -8.972 1.00 75.31 122 LYS A N 1
ATOM 963 C CA . LYS A 1 122 ? -8.445 15.701 -9.356 1.00 75.31 122 LYS A CA 1
ATOM 964 C C . LYS A 1 122 ? -7.813 14.324 -9.141 1.00 75.31 122 LYS A C 1
ATOM 966 O O . LYS A 1 122 ? -7.973 13.433 -9.977 1.00 75.31 122 LYS A O 1
ATOM 971 N N . MET A 1 123 ? -7.097 14.134 -8.035 1.00 85.44 123 MET A N 1
ATOM 972 C CA . MET A 1 123 ? -6.585 12.810 -7.680 1.00 85.44 123 MET A CA 1
ATOM 973 C C . MET A 1 123 ? -7.724 11.926 -7.161 1.00 85.44 123 MET A C 1
ATOM 975 O O . MET A 1 123 ? -8.562 12.391 -6.388 1.00 85.44 123 MET A O 1
ATOM 979 N N . ILE A 1 124 ? -7.746 10.657 -7.579 1.00 91.56 124 ILE A N 1
ATOM 980 C CA . ILE A 1 124 ? -8.643 9.637 -7.023 1.00 91.56 124 ILE A CA 1
ATOM 981 C C . ILE A 1 124 ? -7.787 8.574 -6.341 1.00 91.56 124 ILE A C 1
ATOM 983 O O . ILE A 1 124 ? -6.942 7.942 -6.983 1.00 91.56 124 ILE A O 1
ATOM 987 N N . ILE A 1 125 ? -8.012 8.388 -5.041 1.00 93.94 125 ILE A N 1
ATOM 988 C CA . ILE A 1 125 ? -7.299 7.407 -4.221 1.00 93.94 125 ILE A CA 1
ATOM 989 C C . ILE A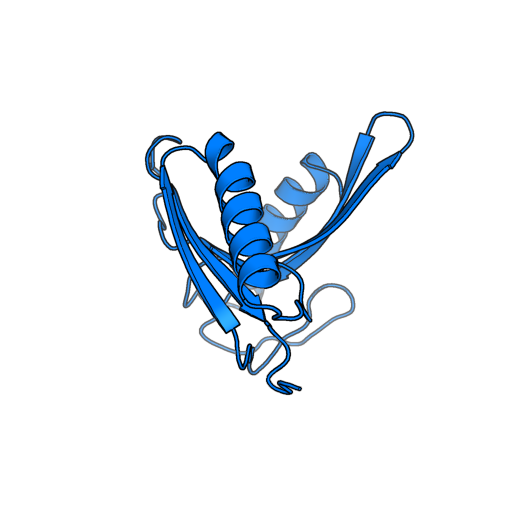 1 125 ? -8.329 6.517 -3.541 1.00 93.94 125 ILE A C 1
ATOM 991 O O . ILE A 1 125 ? -9.164 7.005 -2.780 1.00 93.94 125 ILE A O 1
ATOM 995 N N . ASP A 1 126 ? -8.255 5.216 -3.792 1.00 95.69 126 ASP A N 1
ATOM 996 C CA . ASP A 1 126 ? -8.962 4.240 -2.974 1.00 95.69 126 ASP A CA 1
ATOM 997 C C . ASP A 1 126 ? -8.076 3.859 -1.792 1.00 95.69 126 ASP A C 1
ATOM 999 O O . ASP A 1 126 ? -6.987 3.314 -1.956 1.00 95.69 126 ASP A O 1
ATOM 1003 N N . ILE A 1 127 ? -8.537 4.196 -0.596 1.00 97.06 127 ILE A N 1
ATOM 1004 C CA . ILE A 1 127 ? -7.847 3.982 0.667 1.00 97.06 127 ILE A CA 1
ATOM 1005 C C . ILE A 1 127 ? -8.463 2.756 1.327 1.00 97.06 127 ILE A C 1
ATOM 1007 O O . ILE A 1 127 ? -9.678 2.695 1.544 1.00 97.06 127 ILE A O 1
ATOM 1011 N N . TYR A 1 128 ? -7.619 1.794 1.681 1.00 97.88 128 TYR A N 1
ATOM 1012 C CA . TYR A 1 128 ? -8.023 0.583 2.379 1.00 97.88 128 TYR A CA 1
ATOM 1013 C C . TYR A 1 128 ? -7.256 0.420 3.683 1.00 97.88 128 TYR A C 1
ATOM 1015 O O . TYR A 1 128 ? -6.060 0.691 3.753 1.00 97.88 128 TYR A O 1
ATOM 1023 N N . VAL A 1 129 ? -7.931 -0.074 4.716 1.00 98.00 129 VAL A N 1
ATOM 1024 C CA . VAL A 1 129 ? -7.298 -0.408 5.996 1.00 98.00 129 VAL A CA 1
ATOM 1025 C C . VAL A 1 129 ? -7.944 -1.651 6.584 1.00 98.00 129 VAL A C 1
ATOM 1027 O O . VAL A 1 129 ? -9.166 -1.729 6.698 1.00 98.00 129 VAL A O 1
ATOM 1030 N N . GLY A 1 130 ? -7.127 -2.642 6.930 1.00 97.56 130 GLY A N 1
ATOM 1031 C CA . GLY A 1 130 ? -7.578 -3.863 7.581 1.00 97.56 130 GLY A CA 1
ATOM 1032 C C . GLY A 1 130 ? -8.010 -3.588 9.016 1.00 97.56 130 GLY A C 1
ATOM 1033 O O . GLY A 1 130 ? -7.303 -2.913 9.773 1.00 97.56 130 GLY A O 1
ATOM 1034 N N . VAL A 1 131 ? -9.155 -4.147 9.394 1.00 96.88 131 VAL A N 1
ATOM 1035 C CA . VAL A 1 131 ? -9.683 -4.126 10.758 1.00 96.88 131 VAL A CA 1
ATOM 1036 C C . VAL A 1 131 ? -9.824 -5.547 11.300 1.00 96.88 131 VAL A C 1
ATOM 1038 O O . VAL A 1 131 ? -10.018 -6.508 10.555 1.00 96.88 131 VAL A O 1
ATOM 1041 N N . ASN A 1 132 ? -9.688 -5.689 12.615 1.00 94.19 132 ASN A N 1
ATOM 1042 C CA . ASN A 1 132 ? -9.822 -6.966 13.299 1.00 94.19 132 ASN A CA 1
ATOM 1043 C C . ASN A 1 132 ? -11.255 -7.505 13.119 1.00 94.19 132 ASN A C 1
ATOM 1045 O O . ASN A 1 132 ? -12.200 -6.818 13.511 1.00 94.19 132 ASN A O 1
ATOM 1049 N N . PRO A 1 133 ? -11.448 -8.707 12.540 1.00 89.19 133 PRO A N 1
ATOM 1050 C CA . PRO A 1 133 ? -12.779 -9.302 12.420 1.00 89.19 133 PRO A CA 1
ATOM 1051 C C . PRO A 1 133 ? -13.329 -9.799 13.759 1.00 89.19 133 PRO A C 1
ATOM 1053 O O . PRO A 1 133 ? -14.529 -10.043 13.871 1.00 89.19 133 PRO A O 1
ATOM 1056 N N . SER A 1 134 ? -12.463 -9.983 14.757 1.00 81.56 134 SER A N 1
ATOM 1057 C CA . SER A 1 134 ? -12.869 -10.374 16.099 1.00 81.56 134 SER A CA 1
ATOM 1058 C C . SER A 1 134 ? -13.524 -9.181 16.781 1.00 81.56 134 SER A C 1
ATOM 1060 O O . SER A 1 134 ? -12.850 -8.254 17.228 1.00 81.56 134 SER A O 1
ATOM 1062 N N . ILE A 1 135 ? -14.848 -9.222 16.841 1.00 68.00 135 ILE A N 1
ATOM 1063 C CA . ILE A 1 135 ? -15.661 -8.330 17.661 1.00 68.00 135 ILE A CA 1
ATOM 1064 C C . ILE A 1 135 ? -15.883 -8.995 19.026 1.00 68.00 135 ILE A C 1
ATOM 1066 O O . ILE A 1 135 ? -16.110 -10.206 19.091 1.00 68.00 135 ILE A O 1
ATOM 1070 N N . LEU A 1 136 ? -15.742 -8.216 20.100 1.00 57.44 136 LEU A N 1
ATOM 1071 C CA . LEU A 1 136 ? -16.111 -8.609 21.466 1.00 57.44 136 LEU A CA 1
ATOM 1072 C C . LEU A 1 136 ? -17.623 -8.483 21.665 1.00 57.44 136 LEU A C 1
ATOM 1074 O O . LEU A 1 136 ? -18.190 -7.482 21.171 1.00 57.44 136 LEU A O 1
#

Sequence (136 aa):
MNQEELQIEIAQTAKIIEKYQAVKAGPLITSTFSAEIVNGEYLMDMEIMIPLNKPFPSDQTYKHKKIFHLVNALSCRFMGNPVGVQSTYESIIKYISDKGLQQITAFYNVYTSDNSEASLEKMIIDIYVGVNPSIL

Nearest PDB structures (foldseek):
  5kax-assembly1_A  TM=7.230E-01  e=3.515E-04  Chlorobaculum tepidum TLS
  7zhe-assembly1_A  TM=7.081E-01  e=2.497E-03  Ruminiclostridium cellulolyticum
  3q1m-assembly1_A  TM=7.055E-01  e=1.255E-02  Bacillus subtilis
  3d71-assembly1_A-2  TM=6.572E-01  e=9.963E-03  Bacillus subtilis
  3d70-assembly1_A-2  TM=5.196E-01  e=1.580E-02  synthetic construct

Foldseek 3Di:
DFPVVVVVVVVVVVVVCVVQVKDQPFFKKKFWPDWDQDPNTIDTDMDIDTDIPDDDDDDPPDDDDPDDDAPQKDKDKDWFAPVCVVVVVVVVVVVCVVVVWAWDDTKMWTFHPPDPDDDSGTTIIIIMTHIDPDDD

Radius of gyration: 16.44 Å; Cα contacts (8 Å, |Δi|>4): 197; chains: 1; bounding box: 35×32×42 Å

InterPro domains:
  IPR011256 Regulatory factor, effector binding domain superfamily [G3DSA:3.20.80.10] (2-132)
  IPR011256 Regulatory factor, effector binding domain superfamily [SSF55136] (8-131)

Secondary structure (DSSP, 8-state):
--HHHHHHHHHHHHHHHHHTT--B-S-EEEEEEEEEEETTEEEEEEEEE--BSS-----SS----S-----SEEEEEEEE-GGGHHHHHHHHHHHHHHTT--EEEEEEEEE----TT--TT-EEEEEEEEE-S---

Solvent-accessible surface area (backbone atoms only — not comparable to full-atom values): 8075 Å² total; per-residue (Å²): 81,38,74,66,56,48,55,52,50,58,57,48,48,55,54,52,35,54,76,70,71,43,46,79,64,55,52,50,32,37,31,58,76,45,73,48,74,58,98,88,40,62,36,35,46,67,50,80,46,72,42,54,74,56,90,63,88,58,60,96,86,52,74,69,72,95,71,88,86,85,64,63,53,52,77,47,78,48,77,29,42,70,87,56,50,61,61,51,52,52,50,51,52,48,50,35,56,78,68,74,49,44,79,73,52,55,53,38,38,32,41,68,58,82,55,95,77,56,58,69,62,62,43,35,33,43,35,34,33,30,34,55,82,80,76,134

Organism: NCBI:txid189426

Mean predicted aligned error: 5.06 Å